Protein AF-A0A849DB66-F1 (afdb_monomer)

Solvent-accessible surface area (backbone atoms only — not comparable to full-atom values): 8081 Å² total; per-residue (Å²): 139,88,74,60,67,67,62,51,48,52,46,26,75,76,70,72,46,62,72,85,80,59,73,54,84,57,55,50,78,51,72,49,77,59,93,58,31,38,39,34,35,42,37,38,19,42,100,82,34,36,45,35,36,39,71,27,38,36,31,66,80,81,39,31,34,37,27,37,38,43,38,30,48,94,93,44,52,46,37,34,39,38,35,48,30,70,92,59,64,47,73,52,67,43,57,69,50,42,50,56,49,55,53,34,57,52,42,36,74,75,70,34,76,69,58,42,61,62,55,74,72,52,74,64,82,63,46,57,65,52,35,69,62,52,68,48,47,53,51,51,68,74,77,109

pLDDT: mean 71.66, std 18.53, range [34.09, 95.31]

Sequence (144 aa):
KVVHKDLVNVIREKTGVFLQEETFDNSTLDTSYHNGILVGDLKLANDSSHLFLTNAKIDTDENTINAYFDFKMQEQEFSGEIYGSIDDTDVNLDIQKLIKYQMGKQLDSMMGKGATKTMRSMPMEGAAEDMATGAAATFIKAFF

Mean predicted aligned error: 13.1 Å

Foldseek 3Di:
DDDPVVVQVVCCVPPVDRPVVDDQPPWDDDWDDDDQWIFAKTWGHDPFWIWIWGRWIQRRVVQKIWTWIWTDDPLDTWTFIWIDGVVDIDTDTPVVSVVLSVVQVVCCVVPNNPVSVVVVPDDCPVVVVVCVVPPVVVVVVVPD

Nearest PDB structures (foldseek):
  8j1g-assembly2_C  TM=4.487E-01  e=1.516E+00  Pseudomonas veronii
  8j1c-assembly1_A  TM=4.512E-01  e=1.693E+00  Pseudomonas veronii
  3jv1-assembly1_A  TM=3.041E-01  e=7.818E-01  Trypanosoma brucei
  8chw-assembly1_A  TM=2.817E-01  e=2.782E+00  Homo sapiens
  2nyk-assembly1_A  TM=2.851E-01  e=8.389E+00  Murid betaherpesvirus 1

Radius of gyration: 18.15 Å; Cα contacts (8 Å, |Δi|>4): 214; chains: 1; bounding box: 31×45×52 Å

Structure (mmCIF, N/CA/C/O backbone):
data_AF-A0A849DB66-F1
#
_entry.id   AF-A0A849DB66-F1
#
loop_
_atom_site.group_PDB
_atom_site.id
_atom_site.type_symbol
_atom_site.label_atom_id
_atom_site.label_alt_id
_atom_site.label_comp_id
_atom_site.label_asym_id
_atom_site.label_entity_id
_atom_site.label_seq_id
_atom_site.pdbx_PDB_ins_code
_atom_site.Cartn_x
_atom_site.Cartn_y
_atom_site.Cartn_z
_atom_site.occupancy
_atom_site.B_iso_or_equiv
_atom_site.auth_seq_id
_atom_site.auth_comp_id
_atom_site.auth_asym_id
_atom_site.auth_atom_id
_atom_site.pdbx_PDB_model_num
ATOM 1 N N . LYS A 1 1 ? -2.121 -17.677 -0.570 1.00 44.88 1 LYS A N 1
ATOM 2 C CA . LYS A 1 1 ? -1.642 -16.351 -0.106 1.00 44.88 1 LYS A CA 1
ATOM 3 C C . LYS A 1 1 ? -0.153 -16.266 -0.415 1.00 44.88 1 LYS A C 1
ATOM 5 O O . LYS A 1 1 ? 0.594 -17.019 0.193 1.00 44.88 1 LYS A O 1
ATOM 10 N N . VAL A 1 2 ? 0.273 -15.435 -1.366 1.00 42.44 2 VAL A N 1
ATOM 11 C CA . VAL A 1 2 ? 1.704 -15.177 -1.594 1.00 42.44 2 VAL A CA 1
ATOM 12 C C . VAL A 1 2 ? 1.924 -13.682 -1.426 1.00 42.44 2 VAL A C 1
ATOM 14 O O . VAL A 1 2 ? 1.748 -12.910 -2.356 1.00 42.44 2 VAL A O 1
ATOM 17 N N . VAL A 1 3 ? 2.244 -13.289 -0.198 1.00 54.88 3 VAL A N 1
ATOM 18 C CA . VAL A 1 3 ? 2.939 -12.031 0.079 1.00 54.88 3 VAL A CA 1
ATOM 19 C C . VAL A 1 3 ? 4.367 -12.453 0.403 1.00 54.88 3 VAL A C 1
ATOM 21 O O . VAL A 1 3 ? 4.560 -13.378 1.198 1.00 54.88 3 VAL A O 1
ATOM 24 N N . HIS A 1 4 ? 5.354 -11.868 -0.275 1.00 65.75 4 HIS A N 1
ATOM 25 C CA . HIS A 1 4 ? 6.755 -12.267 -0.130 1.00 65.75 4 HIS A CA 1
ATOM 26 C C . HIS A 1 4 ? 7.204 -12.105 1.330 1.00 65.75 4 HIS A C 1
ATOM 28 O O . HIS A 1 4 ? 6.903 -11.090 1.958 1.00 65.75 4 HIS A O 1
ATOM 34 N N . LYS A 1 5 ? 7.907 -13.101 1.888 1.00 65.62 5 LYS A N 1
ATOM 35 C CA . LYS A 1 5 ? 8.297 -13.105 3.314 1.00 65.62 5 LYS A CA 1
ATOM 36 C C . LYS A 1 5 ? 9.108 -11.871 3.701 1.00 65.62 5 LYS A C 1
ATOM 38 O O . LYS A 1 5 ? 8.903 -11.341 4.786 1.00 65.62 5 LYS A O 1
ATOM 43 N N . ASP A 1 6 ? 9.961 -11.397 2.803 1.00 58.31 6 ASP A N 1
ATOM 44 C CA . ASP A 1 6 ? 10.816 -10.238 3.065 1.00 58.31 6 ASP A CA 1
ATOM 45 C C . ASP A 1 6 ? 9.998 -8.953 3.207 1.00 58.31 6 ASP A C 1
ATOM 47 O O . ASP A 1 6 ? 10.209 -8.198 4.150 1.00 58.31 6 ASP A O 1
ATOM 51 N N . LEU A 1 7 ? 8.977 -8.763 2.365 1.00 58.75 7 LEU A N 1
ATOM 52 C CA . LEU A 1 7 ? 8.046 -7.639 2.488 1.00 58.75 7 LEU A CA 1
ATOM 53 C C . LEU A 1 7 ? 7.278 -7.695 3.817 1.00 58.75 7 LEU A C 1
ATOM 55 O O . LEU A 1 7 ? 7.140 -6.685 4.503 1.00 58.75 7 LEU A O 1
ATOM 59 N N . VAL A 1 8 ? 6.819 -8.888 4.214 1.00 64.06 8 VAL A N 1
ATOM 60 C CA . VAL A 1 8 ? 6.143 -9.090 5.506 1.00 64.06 8 VAL A CA 1
ATOM 61 C C . VAL A 1 8 ? 7.069 -8.752 6.678 1.00 64.06 8 VAL A C 1
ATOM 63 O O . VAL A 1 8 ? 6.631 -8.111 7.632 1.00 64.06 8 VAL A O 1
ATOM 66 N N . ASN A 1 9 ? 8.336 -9.160 6.611 1.00 62.50 9 ASN A N 1
ATOM 67 C CA . ASN A 1 9 ? 9.318 -8.895 7.659 1.00 62.50 9 ASN A CA 1
ATOM 68 C C . ASN A 1 9 ? 9.654 -7.406 7.756 1.00 62.50 9 ASN A C 1
ATOM 70 O O . ASN A 1 9 ? 9.619 -6.861 8.854 1.00 62.50 9 ASN A O 1
ATOM 74 N N . VAL A 1 10 ? 9.893 -6.733 6.628 1.00 62.47 10 VAL A N 1
ATOM 75 C CA . VAL A 1 10 ? 10.186 -5.292 6.601 1.00 62.47 10 VAL A CA 1
ATOM 76 C C . VAL A 1 10 ? 9.021 -4.487 7.173 1.00 62.47 10 VAL A C 1
ATOM 78 O O . VAL A 1 10 ? 9.230 -3.637 8.038 1.00 62.47 10 VAL A O 1
ATOM 81 N N . ILE A 1 11 ? 7.784 -4.783 6.757 1.00 62.84 11 ILE A N 1
ATOM 82 C CA . ILE A 1 11 ? 6.595 -4.099 7.284 1.00 62.84 11 ILE A CA 1
ATOM 83 C C . ILE A 1 11 ? 6.484 -4.331 8.790 1.00 62.84 11 ILE A C 1
ATOM 85 O O . ILE A 1 11 ? 6.312 -3.372 9.543 1.00 62.84 11 ILE A O 1
ATOM 89 N N . ARG A 1 12 ? 6.666 -5.570 9.255 1.00 66.50 12 ARG A N 1
ATOM 90 C CA . ARG A 1 12 ? 6.640 -5.892 10.684 1.00 66.50 12 ARG A CA 1
ATOM 91 C C . ARG A 1 12 ? 7.717 -5.146 11.473 1.00 66.50 12 ARG A C 1
ATOM 93 O O . ARG A 1 12 ? 7.407 -4.582 12.515 1.00 66.50 12 ARG A O 1
ATOM 100 N N . GLU A 1 13 ? 8.961 -5.135 11.005 1.00 63.56 13 GLU A N 1
ATOM 101 C CA . GLU A 1 13 ? 10.084 -4.496 11.703 1.00 63.56 13 GLU A CA 1
ATOM 102 C C . GLU A 1 13 ? 9.944 -2.975 11.767 1.00 63.56 13 GLU A C 1
ATOM 104 O O . GLU A 1 13 ? 10.266 -2.368 12.787 1.00 63.56 13 GLU A O 1
ATOM 109 N N . LYS A 1 14 ? 9.449 -2.352 10.693 1.00 59.72 14 LYS A N 1
ATOM 110 C CA . LYS A 1 14 ? 9.346 -0.890 10.596 1.00 59.72 14 LYS A CA 1
ATOM 111 C C . LYS A 1 14 ? 8.076 -0.326 11.226 1.00 59.72 14 LYS A C 1
ATOM 113 O O . LYS A 1 14 ? 8.110 0.787 11.738 1.00 59.72 14 LYS A O 1
ATOM 118 N N . THR A 1 15 ? 6.970 -1.067 11.186 1.00 61.88 15 THR A N 1
ATOM 119 C CA . THR A 1 15 ? 5.643 -0.557 11.591 1.00 61.88 15 THR A CA 1
ATOM 120 C C . THR A 1 15 ? 5.041 -1.297 12.786 1.00 61.88 15 THR A C 1
ATOM 122 O O . THR A 1 15 ? 4.061 -0.843 13.373 1.00 61.88 15 THR A O 1
ATOM 125 N N . GLY A 1 16 ? 5.590 -2.455 13.164 1.00 67.25 16 GLY A N 1
ATOM 126 C CA . GLY A 1 16 ? 5.001 -3.326 14.182 1.00 67.25 16 GLY A CA 1
ATOM 127 C C . GLY A 1 16 ? 3.725 -4.043 13.730 1.00 67.25 16 GLY A C 1
ATOM 128 O O . GLY A 1 16 ? 3.072 -4.663 14.562 1.00 67.25 16 GLY A O 1
ATOM 129 N N . VAL A 1 17 ? 3.358 -3.965 12.445 1.00 73.06 17 VAL A N 1
ATOM 130 C CA . VAL A 1 17 ? 2.141 -4.585 11.908 1.00 73.06 17 VAL A CA 1
ATOM 131 C C . VAL A 1 17 ? 2.377 -6.012 11.440 1.00 73.06 17 VAL A C 1
ATOM 133 O O . VAL A 1 17 ? 3.319 -6.314 10.706 1.00 73.06 17 VAL A O 1
ATOM 136 N N . PHE A 1 18 ? 1.450 -6.891 11.812 1.00 76.50 18 PHE A N 1
ATOM 137 C CA . PHE A 1 18 ? 1.495 -8.309 11.487 1.00 76.50 18 PHE A CA 1
ATOM 138 C C . PHE A 1 18 ? 0.534 -8.646 10.342 1.00 76.50 18 PHE A C 1
ATOM 140 O O . PHE A 1 18 ? -0.559 -9.156 10.562 1.00 76.50 18 PHE A O 1
ATOM 147 N N . LEU A 1 19 ? 0.971 -8.445 9.093 1.00 72.25 19 LEU A N 1
ATOM 148 C CA . LEU A 1 19 ? 0.172 -8.768 7.894 1.00 72.25 19 LEU A CA 1
ATOM 149 C C . LEU A 1 19 ? -0.339 -10.220 7.838 1.00 72.25 19 LEU A C 1
ATOM 151 O O . LEU A 1 19 ? -1.310 -10.510 7.145 1.00 72.25 19 LEU A O 1
ATOM 155 N N . GLN A 1 20 ? 0.323 -11.148 8.534 1.00 76.25 20 GLN A N 1
ATOM 156 C CA . GLN A 1 20 ? -0.082 -12.557 8.591 1.00 76.25 20 GLN A CA 1
ATOM 157 C C . GLN A 1 20 ? -1.332 -12.795 9.449 1.00 76.25 20 GLN A C 1
ATOM 159 O O . GLN A 1 20 ? -1.986 -13.821 9.271 1.00 76.25 20 GLN A O 1
ATOM 164 N N . GLU A 1 21 ? -1.665 -11.866 10.348 1.00 79.19 21 GLU A N 1
ATOM 165 C CA . GLU A 1 21 ? -2.859 -11.939 11.197 1.00 79.19 21 GLU A CA 1
ATOM 166 C C . GLU A 1 21 ? -4.120 -11.455 10.468 1.00 79.19 21 GLU A C 1
ATOM 168 O O . GLU A 1 21 ? -5.234 -11.759 10.888 1.00 79.19 21 GLU A O 1
ATOM 173 N N . GLU A 1 22 ? -3.963 -10.776 9.328 1.00 77.44 22 GLU A N 1
ATOM 174 C CA . GLU A 1 22 ? -5.074 -10.277 8.525 1.00 77.44 22 GLU A CA 1
ATOM 175 C C . GLU A 1 22 ? -5.490 -11.281 7.433 1.00 77.44 22 GLU A C 1
ATOM 177 O O . GLU A 1 22 ? -4.684 -11.948 6.763 1.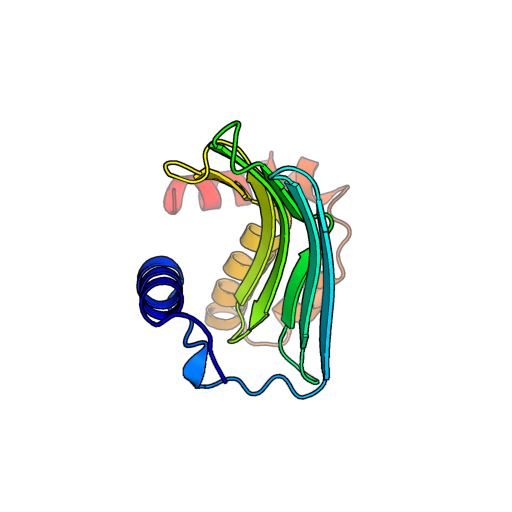00 77.44 22 GLU A O 1
ATOM 182 N N . THR A 1 23 ? -6.799 -11.368 7.202 1.00 85.19 23 THR A N 1
ATOM 183 C CA . THR A 1 23 ? -7.370 -12.001 6.010 1.00 85.19 23 THR A CA 1
ATOM 184 C C . THR A 1 23 ? -8.179 -10.962 5.259 1.00 85.19 23 THR A C 1
ATOM 186 O O . THR A 1 23 ? -9.103 -10.388 5.817 1.00 85.19 23 THR A O 1
ATOM 18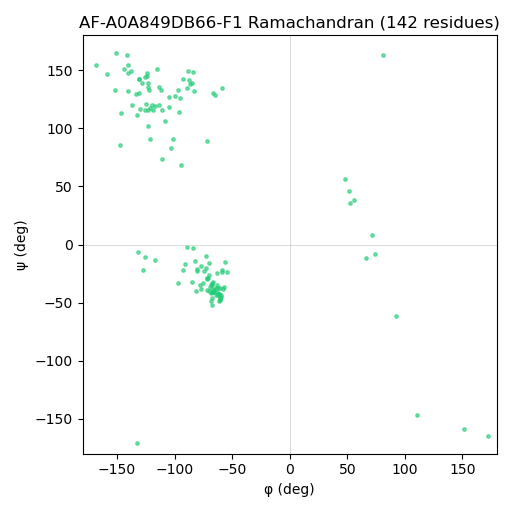9 N N . PHE A 1 24 ? -7.782 -10.709 4.012 1.00 86.56 24 PHE A N 1
ATOM 190 C CA . PHE A 1 24 ? -8.396 -9.732 3.121 1.00 86.56 24 PHE A CA 1
ATOM 191 C C . PHE A 1 24 ? -9.305 -10.465 2.132 1.00 86.56 24 PHE A C 1
ATOM 193 O O . PHE A 1 24 ? -8.850 -10.954 1.096 1.00 86.56 24 PHE A O 1
ATOM 200 N N . ASP A 1 25 ? -10.569 -10.623 2.501 1.00 89.25 25 ASP A N 1
ATOM 201 C CA . ASP A 1 25 ? -11.597 -11.311 1.718 1.00 89.25 25 ASP A CA 1
ATOM 202 C C . ASP A 1 25 ? -12.142 -10.463 0.559 1.00 89.25 25 ASP A C 1
ATOM 204 O O . ASP A 1 25 ? -12.649 -11.018 -0.415 1.00 89.25 25 ASP A O 1
ATOM 208 N N . ASN A 1 26 ? -11.945 -9.145 0.605 1.00 90.44 26 ASN A N 1
ATOM 209 C CA . ASN A 1 26 ? -12.274 -8.211 -0.464 1.00 90.44 26 ASN A CA 1
ATOM 210 C C . ASN A 1 26 ? -10.995 -7.639 -1.094 1.00 90.44 26 ASN A C 1
ATOM 212 O O . ASN A 1 26 ? -10.601 -6.499 -0.841 1.00 90.44 26 ASN A O 1
ATOM 216 N N . SER A 1 27 ? -10.308 -8.467 -1.883 1.00 90.44 27 SER A N 1
ATOM 217 C CA . SER A 1 27 ? -9.050 -8.087 -2.532 1.00 90.44 27 SER A CA 1
ATOM 218 C C . SER A 1 27 ? -9.187 -8.009 -4.051 1.00 90.44 27 SER A C 1
ATOM 220 O O . SER A 1 27 ? -9.718 -8.925 -4.676 1.00 90.44 27 SER A O 1
ATOM 222 N N . THR A 1 28 ? -8.638 -6.956 -4.655 1.00 92.75 28 THR A N 1
ATOM 223 C CA . THR A 1 28 ? -8.571 -6.775 -6.109 1.00 92.75 28 THR A CA 1
ATOM 224 C C . THR A 1 28 ? -7.149 -6.460 -6.548 1.00 92.75 28 THR A C 1
ATOM 226 O O . THR A 1 28 ? -6.459 -5.660 -5.917 1.00 92.75 28 THR A O 1
ATOM 229 N N . LEU A 1 29 ? -6.737 -7.050 -7.664 1.00 92.81 29 LEU A N 1
ATOM 230 C CA . LEU A 1 29 ? -5.527 -6.686 -8.387 1.00 92.81 29 LEU A CA 1
ATOM 231 C C . LEU A 1 29 ? -5.950 -6.337 -9.811 1.00 92.81 29 LEU A C 1
ATOM 233 O O . LEU A 1 29 ? -6.463 -7.204 -10.517 1.00 92.81 29 LEU A O 1
ATOM 237 N N . ASP A 1 30 ? -5.757 -5.084 -10.198 1.00 94.62 30 ASP A N 1
ATOM 238 C CA . ASP A 1 30 ? -6.003 -4.606 -11.555 1.00 94.62 30 ASP A CA 1
ATOM 239 C C . ASP A 1 30 ? -4.705 -4.006 -12.074 1.00 94.62 30 ASP A C 1
ATOM 241 O O . ASP A 1 30 ? -4.309 -2.923 -11.652 1.00 94.62 30 ASP A O 1
ATOM 245 N N . THR A 1 31 ? -3.991 -4.754 -12.912 1.00 92.56 31 THR A N 1
ATOM 246 C CA . THR A 1 31 ? -2.687 -4.338 -13.421 1.00 92.56 31 THR A CA 1
ATOM 247 C C . THR A 1 31 ? -2.534 -4.642 -14.897 1.00 92.56 31 THR A C 1
ATOM 249 O O . THR A 1 31 ? -3.067 -5.612 -15.436 1.00 92.56 31 THR A O 1
ATOM 252 N N . SER A 1 32 ? -1.753 -3.798 -15.558 1.00 93.81 32 SER A N 1
ATOM 253 C CA . SER A 1 32 ? -1.292 -3.986 -16.925 1.00 93.81 32 SER A CA 1
ATOM 254 C C . SER A 1 32 ? 0.228 -3.948 -16.946 1.00 93.81 32 SER A C 1
ATOM 256 O O . SER A 1 32 ? 0.840 -3.121 -16.274 1.00 93.81 32 SER A O 1
ATOM 258 N N . TYR A 1 33 ? 0.833 -4.840 -17.726 1.00 93.00 33 TYR A N 1
ATOM 259 C CA . TYR A 1 33 ? 2.278 -4.890 -17.915 1.00 93.00 33 TYR A CA 1
ATOM 260 C C . TYR A 1 33 ? 2.614 -4.819 -19.400 1.00 93.00 33 TYR A C 1
ATOM 262 O O . TYR A 1 33 ? 2.171 -5.663 -20.185 1.00 93.00 33 TYR A O 1
ATOM 270 N N . HIS A 1 34 ? 3.389 -3.812 -19.789 1.00 93.38 34 HIS A N 1
ATOM 271 C CA . HIS A 1 34 ? 3.848 -3.642 -21.161 1.00 93.38 34 HIS A CA 1
ATOM 272 C C . HIS A 1 34 ? 5.183 -2.897 -21.188 1.00 93.38 34 HIS A C 1
ATOM 274 O O . HIS A 1 34 ? 5.316 -1.865 -20.540 1.00 93.38 34 HIS A O 1
ATOM 280 N N . ASN A 1 35 ? 6.146 -3.406 -21.966 1.00 93.38 35 ASN A N 1
ATOM 281 C CA . ASN A 1 35 ? 7.472 -2.804 -22.174 1.00 93.38 35 ASN A CA 1
ATOM 282 C C . ASN A 1 35 ? 8.164 -2.379 -20.868 1.00 93.38 35 ASN A C 1
ATOM 284 O O . ASN A 1 35 ? 8.439 -1.201 -20.688 1.00 93.38 35 ASN A O 1
ATOM 288 N N . GLY A 1 36 ? 8.354 -3.308 -19.927 1.00 89.69 36 GLY A N 1
ATOM 289 C CA . GLY A 1 36 ? 9.040 -3.000 -18.664 1.00 89.69 36 GLY A CA 1
ATOM 290 C C . GLY A 1 36 ? 8.213 -2.183 -17.664 1.00 89.69 36 GLY A C 1
ATOM 291 O O . GLY A 1 36 ? 8.596 -2.066 -16.505 1.00 89.69 36 GLY A O 1
ATOM 292 N N . ILE A 1 37 ? 7.040 -1.682 -18.059 1.00 94.38 37 ILE A N 1
ATOM 293 C CA . ILE A 1 37 ? 6.203 -0.830 -17.218 1.00 94.38 37 ILE A CA 1
ATOM 294 C C . ILE A 1 37 ? 5.004 -1.626 -16.703 1.00 94.38 37 ILE A C 1
ATOM 296 O O . ILE A 1 37 ? 4.152 -2.080 -17.473 1.00 94.38 37 ILE A O 1
ATOM 300 N N . LEU A 1 38 ? 4.919 -1.763 -15.381 1.00 93.56 38 LEU A N 1
ATOM 301 C CA . LEU A 1 38 ? 3.735 -2.225 -14.667 1.00 93.56 38 LEU A CA 1
ATOM 302 C C . LEU A 1 38 ? 2.941 -1.013 -14.189 1.00 93.56 38 LEU A C 1
ATOM 304 O O . LEU A 1 38 ? 3.480 -0.165 -13.482 1.00 93.56 38 LEU A O 1
ATOM 308 N N . VAL A 1 39 ? 1.658 -0.951 -14.536 1.00 95.31 39 VAL A N 1
ATOM 309 C CA . VAL A 1 39 ? 0.724 0.050 -14.007 1.00 95.31 39 VAL A CA 1
ATOM 310 C C . VAL A 1 39 ? -0.502 -0.604 -13.401 1.00 95.31 39 VAL A C 1
ATOM 312 O O . VAL A 1 39 ? -0.987 -1.601 -13.937 1.00 95.31 39 VAL A O 1
ATOM 315 N N . GLY A 1 40 ? -1.029 -0.036 -12.320 1.00 94.00 40 GLY A N 1
ATOM 316 C CA . GLY A 1 40 ? -2.337 -0.423 -11.808 1.00 94.00 40 GLY A CA 1
ATOM 317 C C . GLY A 1 40 ? -2.525 -0.256 -10.308 1.00 94.00 40 GLY A C 1
ATOM 318 O O . GLY A 1 40 ? -1.810 0.492 -9.644 1.00 94.00 40 GLY A O 1
ATOM 319 N N . ASP A 1 41 ? -3.502 -0.994 -9.795 1.00 94.38 41 ASP A N 1
ATOM 320 C CA . ASP A 1 41 ? -3.966 -0.940 -8.420 1.00 94.38 41 ASP A CA 1
ATOM 321 C C . ASP A 1 41 ? -3.868 -2.322 -7.757 1.00 94.38 41 ASP A C 1
ATOM 323 O O . ASP A 1 41 ? -4.320 -3.339 -8.293 1.00 94.38 41 ASP A O 1
ATOM 327 N N . LEU A 1 42 ? -3.366 -2.344 -6.524 1.00 92.56 42 LEU A N 1
ATOM 328 C CA . LEU A 1 42 ? -3.524 -3.454 -5.590 1.00 92.56 42 LEU A CA 1
ATOM 329 C C . LEU A 1 42 ? -4.375 -2.978 -4.417 1.00 92.56 42 LEU A C 1
ATOM 331 O O . LEU A 1 42 ? -3.984 -2.075 -3.683 1.00 92.56 42 LEU A O 1
ATOM 335 N N . LYS A 1 43 ? -5.521 -3.619 -4.197 1.00 94.06 43 LYS A N 1
ATOM 336 C CA . LYS A 1 43 ? -6.378 -3.348 -3.042 1.00 94.06 43 LYS A CA 1
ATOM 337 C C . LYS A 1 43 ? -6.551 -4.621 -2.242 1.00 94.06 43 LYS A C 1
ATOM 339 O O . LYS A 1 43 ? -7.095 -5.596 -2.745 1.00 94.06 43 LYS A O 1
ATOM 344 N N . LEU A 1 44 ? -6.082 -4.615 -1.003 1.00 90.69 44 LEU A N 1
ATOM 345 C CA . LEU A 1 44 ? -6.316 -5.669 -0.027 1.00 90.69 44 LEU A CA 1
ATOM 346 C C . LEU A 1 44 ? -7.235 -5.094 1.047 1.00 90.69 44 LEU A C 1
ATOM 348 O O . LEU A 1 44 ? -6.837 -4.151 1.724 1.00 90.69 44 LEU A O 1
ATOM 352 N N . ALA A 1 45 ? -8.450 -5.617 1.202 1.00 92.81 45 ALA A N 1
ATOM 353 C CA . ALA A 1 45 ? -9.377 -5.157 2.234 1.00 92.81 45 ALA A CA 1
ATOM 354 C C . ALA A 1 45 ? -10.156 -6.297 2.895 1.00 92.81 45 ALA A C 1
ATOM 356 O O . ALA A 1 45 ? -10.372 -7.359 2.312 1.00 92.81 45 ALA A O 1
ATOM 357 N N . ASN A 1 46 ? -10.574 -6.030 4.128 1.00 89.94 46 ASN A N 1
ATOM 358 C CA . ASN A 1 46 ? -11.681 -6.674 4.825 1.00 89.94 46 ASN A CA 1
ATOM 359 C C . ASN A 1 46 ? -12.567 -5.584 5.459 1.00 89.94 46 ASN A C 1
ATOM 361 O O . ASN A 1 46 ? -12.362 -4.394 5.212 1.00 89.94 46 ASN A O 1
ATOM 365 N N . ASP A 1 47 ? -13.534 -5.964 6.294 1.00 88.75 47 ASP A N 1
ATOM 366 C CA . ASP A 1 47 ? -14.468 -5.025 6.938 1.00 88.75 47 ASP A CA 1
ATOM 367 C C . ASP A 1 47 ? -13.804 -3.947 7.821 1.00 88.75 47 ASP A C 1
ATOM 369 O O . ASP A 1 47 ? -14.408 -2.911 8.108 1.00 88.75 47 ASP A O 1
ATOM 373 N N . SER A 1 48 ? -12.576 -4.180 8.294 1.00 86.94 48 SER A N 1
ATOM 374 C CA . SER A 1 48 ? -11.913 -3.344 9.309 1.00 86.94 48 SER A CA 1
ATOM 375 C C . SER A 1 48 ? -10.519 -2.837 8.933 1.00 86.94 48 SER A C 1
ATOM 377 O O . SER A 1 48 ? -10.086 -1.812 9.472 1.00 86.94 48 SER A O 1
ATOM 379 N N . SER A 1 49 ? -9.854 -3.518 8.002 1.00 89.94 49 SER A N 1
ATOM 380 C CA . SER A 1 49 ? -8.457 -3.323 7.631 1.00 89.94 49 SER A CA 1
ATOM 381 C C . SER A 1 49 ? -8.306 -3.208 6.118 1.00 89.94 49 SER A C 1
ATOM 383 O O . SER A 1 49 ? -8.943 -3.946 5.362 1.00 89.94 49 SER A O 1
ATOM 385 N N . HIS A 1 50 ? -7.400 -2.340 5.672 1.00 90.94 50 HIS A N 1
ATOM 386 C CA . HIS A 1 50 ? -7.017 -2.233 4.273 1.00 90.94 50 HIS A CA 1
ATOM 387 C C . HIS A 1 50 ? -5.535 -1.908 4.066 1.00 90.94 50 HIS A C 1
ATOM 389 O O . HIS A 1 50 ? -4.894 -1.234 4.871 1.00 90.94 50 HIS A O 1
ATOM 395 N N . LEU A 1 51 ? -5.009 -2.377 2.939 1.00 88.38 51 LEU A N 1
ATOM 396 C CA . LEU A 1 51 ? -3.773 -1.920 2.317 1.00 88.38 51 LEU A CA 1
ATOM 397 C C . LEU A 1 51 ? -4.061 -1.695 0.836 1.00 88.38 51 LEU A C 1
ATOM 399 O O . LEU A 1 51 ? -4.303 -2.643 0.086 1.00 88.38 51 LEU A O 1
ATOM 403 N N . PHE A 1 52 ? -4.033 -0.436 0.429 1.00 92.12 52 PHE A N 1
ATOM 404 C CA . PHE A 1 52 ? -4.225 -0.012 -0.945 1.00 92.12 52 PHE A CA 1
ATOM 405 C C . PHE A 1 52 ? -2.917 0.544 -1.485 1.00 92.12 52 PHE A C 1
ATOM 407 O O . PHE A 1 52 ? -2.270 1.353 -0.829 1.00 92.12 52 PHE A O 1
ATOM 414 N N . LEU A 1 53 ? -2.560 0.111 -2.687 1.00 90.19 53 LEU A N 1
ATOM 415 C CA . LEU A 1 53 ? -1.584 0.731 -3.566 1.00 90.19 53 LEU A CA 1
ATOM 416 C C . LEU A 1 53 ? -2.346 1.122 -4.826 1.00 90.19 53 LEU A C 1
ATOM 418 O O . LEU A 1 53 ? -2.887 0.253 -5.508 1.00 90.19 53 LEU A O 1
ATOM 422 N N . THR A 1 54 ? -2.443 2.415 -5.101 1.00 93.88 54 THR A N 1
ATOM 423 C CA . THR A 1 54 ? -3.222 2.944 -6.226 1.00 93.88 54 THR A CA 1
ATOM 424 C C . THR A 1 54 ? -2.362 3.801 -7.125 1.00 93.88 54 THR A C 1
ATOM 426 O O . THR A 1 54 ? -1.462 4.490 -6.638 1.00 93.88 54 THR A O 1
ATOM 429 N N . ASN A 1 55 ? -2.670 3.788 -8.421 1.00 94.06 55 ASN A N 1
ATOM 430 C CA . ASN A 1 55 ? -1.858 4.430 -9.453 1.00 94.06 55 ASN A CA 1
ATOM 431 C C . ASN A 1 55 ? -0.387 3.995 -9.371 1.00 94.06 55 ASN A C 1
ATOM 433 O O . ASN A 1 55 ? 0.513 4.802 -9.598 1.00 94.06 55 ASN A O 1
ATOM 437 N N . ALA A 1 56 ? -0.137 2.733 -9.010 1.00 93.44 56 ALA A N 1
ATOM 438 C CA . ALA A 1 56 ? 1.215 2.214 -8.978 1.00 93.44 56 ALA A CA 1
ATOM 439 C C . ALA A 1 56 ? 1.757 2.199 -10.405 1.00 93.44 56 ALA A C 1
ATOM 441 O O . ALA A 1 56 ? 1.114 1.664 -11.304 1.00 93.44 56 ALA A O 1
ATOM 442 N N . LYS A 1 57 ? 2.933 2.782 -10.603 1.00 94.94 57 LYS A N 1
ATOM 443 C CA . LYS A 1 57 ? 3.732 2.717 -11.816 1.00 94.94 57 LYS A CA 1
ATOM 444 C C . LYS A 1 57 ? 5.119 2.236 -11.422 1.00 94.94 57 LYS A C 1
ATOM 446 O O . LYS A 1 57 ? 5.823 2.924 -10.691 1.00 94.94 57 LYS A O 1
ATOM 451 N N . ILE A 1 58 ? 5.496 1.065 -11.910 1.00 92.81 58 ILE A N 1
ATOM 452 C CA . ILE A 1 58 ? 6.826 0.489 -11.728 1.00 92.81 58 ILE A CA 1
ATOM 453 C C . ILE A 1 58 ? 7.439 0.361 -13.112 1.00 92.81 58 ILE A C 1
ATOM 455 O O . ILE A 1 58 ? 6.880 -0.321 -13.967 1.00 92.81 58 ILE A O 1
ATOM 459 N N . ASP A 1 59 ? 8.559 1.030 -13.329 1.00 93.50 59 ASP A N 1
ATOM 460 C CA . ASP A 1 59 ? 9.336 0.955 -14.557 1.00 93.50 59 ASP A CA 1
ATOM 461 C C . ASP A 1 59 ? 10.615 0.174 -14.264 1.00 93.50 59 ASP A C 1
ATOM 463 O O . ASP A 1 59 ? 11.506 0.662 -13.565 1.00 93.50 59 ASP A O 1
ATOM 467 N N . THR A 1 60 ? 10.680 -1.070 -14.737 1.00 89.94 60 THR A N 1
ATOM 468 C CA . THR A 1 60 ? 11.833 -1.941 -14.485 1.00 89.94 60 THR A CA 1
ATOM 469 C C . THR A 1 60 ? 13.053 -1.552 -15.305 1.00 89.94 60 THR A C 1
ATOM 471 O O . THR A 1 60 ? 14.163 -1.902 -14.916 1.00 89.94 60 THR A O 1
ATOM 474 N N . ASP A 1 61 ? 12.854 -0.853 -16.423 1.00 92.19 61 ASP A N 1
ATOM 475 C CA . ASP A 1 61 ? 13.940 -0.459 -17.319 1.00 92.19 61 ASP A CA 1
ATOM 476 C C . ASP A 1 61 ? 14.630 0.800 -16.775 1.00 92.19 61 ASP A C 1
ATOM 478 O O . ASP A 1 61 ? 15.857 0.879 -16.748 1.00 92.19 61 ASP A O 1
ATOM 482 N N . GLU A 1 62 ? 13.842 1.740 -16.248 1.00 93.31 62 GLU A N 1
ATOM 483 C CA . GLU A 1 62 ? 14.329 2.969 -15.608 1.00 93.31 62 GLU A CA 1
ATOM 484 C C . GLU A 1 62 ? 14.599 2.808 -14.101 1.00 93.31 62 GLU A C 1
ATOM 486 O O . GLU A 1 62 ? 15.046 3.744 -13.439 1.00 93.31 62 GLU A O 1
ATOM 491 N N . ASN A 1 63 ? 14.331 1.626 -13.540 1.00 90.94 63 ASN A N 1
ATOM 492 C CA . ASN A 1 63 ? 14.449 1.326 -12.112 1.00 90.94 63 ASN A CA 1
ATOM 493 C C . ASN A 1 63 ? 13.634 2.276 -11.215 1.00 90.94 63 ASN A C 1
ATOM 495 O O . ASN A 1 63 ? 14.095 2.644 -10.137 1.00 90.94 63 ASN A O 1
ATOM 499 N N . THR A 1 64 ? 12.430 2.683 -11.633 1.00 91.50 64 THR A N 1
ATOM 500 C CA . THR A 1 64 ? 11.606 3.642 -10.875 1.00 91.50 64 THR A CA 1
ATOM 501 C C . THR A 1 64 ? 10.300 3.054 -10.367 1.00 91.50 64 THR A C 1
ATOM 503 O O . THR A 1 64 ? 9.704 2.161 -10.970 1.00 91.50 64 THR A O 1
ATOM 506 N N . ILE A 1 65 ? 9.825 3.602 -9.253 1.00 91.00 65 ILE A N 1
ATOM 507 C CA . ILE A 1 65 ? 8.500 3.346 -8.701 1.00 91.00 65 ILE A CA 1
ATOM 508 C C . ILE A 1 65 ? 7.821 4.675 -8.378 1.00 91.00 65 ILE A C 1
ATOM 510 O O . ILE A 1 65 ? 8.462 5.621 -7.928 1.00 91.00 65 ILE A O 1
ATOM 514 N N . ASN A 1 66 ? 6.516 4.749 -8.613 1.00 91.56 66 ASN A N 1
ATOM 515 C CA . ASN A 1 66 ? 5.629 5.761 -8.055 1.00 91.56 66 ASN A CA 1
ATOM 516 C C . ASN A 1 66 ? 4.304 5.087 -7.684 1.00 91.56 66 ASN A C 1
ATOM 518 O O . ASN A 1 66 ? 3.777 4.315 -8.480 1.00 91.56 66 ASN A O 1
ATOM 522 N N . ALA A 1 67 ? 3.780 5.319 -6.487 1.00 92.19 67 ALA A N 1
ATOM 523 C CA . ALA A 1 67 ? 2.480 4.801 -6.079 1.00 92.19 67 ALA A CA 1
ATOM 524 C C . ALA A 1 67 ? 1.913 5.617 -4.920 1.00 92.19 67 ALA A C 1
ATOM 526 O O . ALA A 1 67 ? 2.646 6.015 -4.018 1.00 92.19 67 ALA A O 1
ATOM 527 N N . TYR A 1 68 ? 0.593 5.761 -4.868 1.00 90.06 68 TYR A N 1
ATOM 528 C CA . TYR A 1 68 ? -0.071 6.180 -3.637 1.00 90.06 68 TYR A CA 1
ATOM 529 C C . TYR A 1 68 ? -0.375 4.961 -2.785 1.00 90.06 68 TYR A C 1
ATOM 531 O O . TYR A 1 68 ? -0.796 3.931 -3.315 1.00 90.06 68 TYR A O 1
ATOM 539 N N . PHE A 1 69 ? -0.220 5.087 -1.472 1.00 87.81 69 PHE A N 1
ATOM 540 C CA . PHE A 1 69 ? -0.653 4.059 -0.540 1.00 87.81 69 PHE A CA 1
ATOM 541 C C . PHE A 1 69 ? -1.622 4.604 0.504 1.00 87.81 69 PHE A C 1
ATOM 543 O O . PHE A 1 69 ? -1.494 5.734 0.978 1.00 87.81 69 PHE A O 1
ATOM 550 N N . ASP A 1 70 ? -2.580 3.765 0.886 1.00 89.38 70 ASP A N 1
ATOM 551 C CA . ASP A 1 70 ? -3.440 3.966 2.048 1.00 89.38 70 ASP A CA 1
ATOM 552 C C . ASP A 1 70 ? -3.448 2.673 2.860 1.00 89.38 70 ASP A C 1
ATOM 554 O O . ASP A 1 70 ? -3.613 1.572 2.331 1.00 89.38 70 ASP A O 1
ATOM 558 N N . PHE A 1 71 ? -3.220 2.808 4.152 1.00 85.12 71 PHE A N 1
ATOM 559 C CA . PHE A 1 71 ? -3.021 1.720 5.075 1.00 85.12 71 PHE A CA 1
ATOM 560 C C . PHE A 1 71 ? -3.856 1.960 6.319 1.00 85.12 71 PHE A C 1
ATOM 562 O O . PHE A 1 71 ? -3.762 3.008 6.958 1.00 85.12 71 PHE A O 1
ATOM 569 N N . LYS A 1 72 ? -4.614 0.941 6.708 1.00 87.12 72 LYS A N 1
ATOM 570 C CA . LYS A 1 72 ? -5.339 0.909 7.967 1.00 87.12 72 LYS A CA 1
ATOM 571 C C . LYS A 1 72 ? -5.389 -0.515 8.486 1.00 87.12 72 LYS A C 1
ATOM 573 O O . LYS A 1 72 ? -6.047 -1.353 7.888 1.00 87.12 72 LYS A O 1
ATOM 578 N N . MET A 1 73 ? -4.728 -0.801 9.596 1.00 85.19 73 MET A N 1
ATOM 579 C CA . MET A 1 73 ? -4.846 -2.090 10.288 1.00 85.19 73 MET A CA 1
ATOM 580 C C . MET A 1 73 ? -4.209 -2.002 11.666 1.00 85.19 73 MET A C 1
ATOM 582 O O . MET A 1 73 ? -3.314 -1.191 11.893 1.00 85.19 73 MET A O 1
ATOM 586 N N . GLN A 1 74 ? -4.663 -2.848 12.593 1.00 80.75 74 GLN A N 1
ATOM 587 C CA . GLN A 1 74 ? -4.082 -2.946 13.942 1.00 80.75 74 GLN A CA 1
ATOM 588 C C . GLN A 1 74 ? -3.980 -1.578 14.637 1.00 80.75 74 GLN A C 1
ATOM 590 O O . GLN A 1 74 ? -2.949 -1.195 15.189 1.00 80.75 74 GLN A O 1
ATOM 595 N N . GLU A 1 75 ? -5.080 -0.826 14.547 1.00 77.06 75 GLU A N 1
ATOM 596 C CA . GLU A 1 75 ? -5.246 0.554 15.017 1.00 77.06 75 GLU A CA 1
ATOM 597 C C . GLU A 1 75 ? -4.406 1.606 14.290 1.00 77.06 75 GLU A C 1
ATOM 599 O O . GLU A 1 75 ? -4.694 2.781 14.449 1.00 77.06 75 GLU A O 1
ATOM 604 N N . GLN A 1 76 ? -3.433 1.233 13.466 1.00 73.75 76 GLN A N 1
ATOM 605 C CA . GLN A 1 76 ? -2.577 2.162 12.738 1.00 73.75 76 GLN A CA 1
ATOM 606 C C . GLN A 1 76 ? -3.233 2.611 11.432 1.00 73.75 76 GLN A C 1
ATOM 608 O O . GLN A 1 76 ? -3.823 1.796 10.726 1.00 73.75 76 GLN A O 1
ATOM 613 N N . GLU A 1 77 ? -3.115 3.900 11.109 1.00 80.44 77 GLU A N 1
ATOM 614 C CA . GLU A 1 77 ? -3.631 4.481 9.868 1.00 80.44 77 GLU A CA 1
ATOM 615 C C . GLU A 1 77 ? -2.601 5.448 9.274 1.00 80.44 77 GLU A C 1
ATOM 617 O O . GLU A 1 77 ? -2.226 6.433 9.914 1.00 80.44 77 GLU A O 1
ATOM 622 N N . PHE A 1 78 ? -2.148 5.162 8.053 1.00 78.50 78 PHE A N 1
ATOM 623 C CA . PHE A 1 78 ? -1.163 5.959 7.326 1.00 78.50 78 PHE A CA 1
ATOM 624 C C . PHE A 1 78 ? -1.545 6.032 5.853 1.00 78.50 78 PHE A C 1
ATOM 626 O O . PHE A 1 78 ? -2.068 5.078 5.288 1.00 78.50 78 PHE A O 1
ATOM 633 N N . SER A 1 79 ? -1.236 7.143 5.208 1.00 82.56 79 SER A N 1
ATOM 634 C CA . SER A 1 79 ? -1.288 7.242 3.753 1.00 82.56 79 SER A CA 1
ATOM 635 C C . SER A 1 79 ? -0.128 8.082 3.263 1.00 82.56 79 SER A C 1
ATOM 637 O O . SER A 1 79 ? 0.487 8.806 4.049 1.00 82.56 79 SER A O 1
ATOM 639 N N . GLY A 1 80 ? 0.181 7.988 1.981 1.00 84.69 80 GLY A N 1
ATOM 640 C CA . GLY A 1 80 ? 1.278 8.743 1.409 1.00 84.69 80 GLY A CA 1
ATOM 641 C C . GLY A 1 80 ? 1.582 8.355 -0.023 1.00 84.69 80 GLY A C 1
ATOM 642 O O . GLY A 1 80 ? 0.794 7.686 -0.694 1.00 84.69 80 GLY A O 1
ATOM 643 N N . GLU A 1 81 ? 2.755 8.780 -0.464 1.00 85.62 81 GLU A N 1
ATOM 644 C CA . GLU A 1 81 ? 3.297 8.499 -1.784 1.00 85.62 81 GLU A CA 1
ATOM 645 C C . GLU A 1 81 ? 4.643 7.788 -1.639 1.00 85.62 81 GLU A C 1
ATOM 647 O O . GLU A 1 81 ? 5.496 8.190 -0.849 1.00 85.62 81 GLU A O 1
ATOM 652 N N . ILE A 1 82 ? 4.804 6.712 -2.396 1.00 83.81 82 ILE A N 1
ATOM 653 C CA . ILE A 1 82 ? 6.046 5.973 -2.592 1.00 83.81 82 ILE A CA 1
ATOM 654 C C . ILE A 1 82 ? 6.607 6.457 -3.923 1.00 83.81 82 ILE A C 1
ATOM 656 O O . ILE A 1 82 ? 5.882 6.432 -4.916 1.00 83.81 82 ILE A O 1
ATOM 660 N N . TYR A 1 83 ? 7.863 6.888 -3.970 1.00 86.25 83 TYR A N 1
ATOM 661 C CA . TYR A 1 83 ? 8.501 7.315 -5.214 1.00 86.25 83 TYR A CA 1
ATOM 662 C C . TYR A 1 83 ? 10.014 7.087 -5.188 1.00 86.25 83 TYR A C 1
ATOM 664 O O . TYR A 1 83 ? 10.599 6.879 -4.133 1.00 86.25 83 TYR A O 1
ATOM 672 N N . GLY A 1 84 ? 10.666 7.143 -6.347 1.00 85.19 84 GLY A N 1
ATOM 673 C CA . GLY A 1 84 ? 12.124 7.040 -6.449 1.00 85.19 84 GLY A CA 1
ATOM 674 C C . GLY A 1 84 ? 12.557 5.738 -7.103 1.00 85.19 84 GLY A C 1
ATOM 675 O O . GLY A 1 84 ? 11.875 5.251 -8.008 1.00 85.19 84 GLY A O 1
ATOM 676 N N . SER A 1 85 ? 13.701 5.201 -6.680 1.00 85.88 85 SER A N 1
ATOM 677 C CA . SER A 1 85 ? 14.257 3.991 -7.287 1.00 85.88 85 SER A CA 1
ATOM 678 C C . SER A 1 85 ? 13.627 2.738 -6.681 1.00 85.88 85 SER A C 1
ATOM 680 O O . SER A 1 85 ? 13.295 2.727 -5.496 1.00 85.88 85 SER A O 1
ATOM 682 N N . ILE A 1 86 ? 13.491 1.653 -7.449 1.00 78.94 86 ILE A N 1
ATOM 683 C CA . ILE A 1 86 ? 12.983 0.377 -6.904 1.00 78.94 86 ILE A CA 1
ATOM 684 C C . ILE A 1 86 ? 13.942 -0.164 -5.827 1.00 78.94 86 ILE A C 1
ATOM 686 O O . ILE A 1 86 ? 13.493 -0.717 -4.826 1.00 78.94 86 ILE A O 1
ATOM 690 N N . ASP A 1 87 ? 15.250 0.043 -6.006 1.00 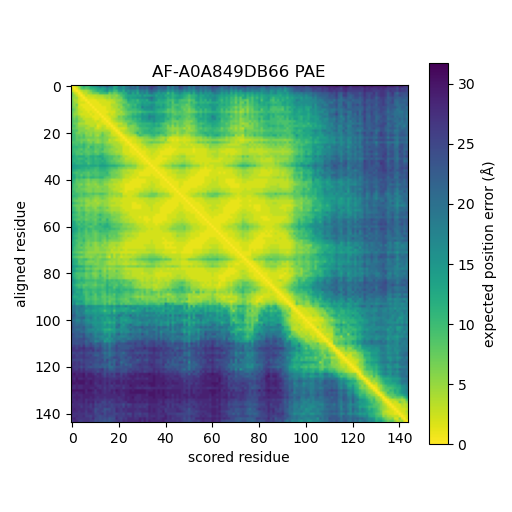77.06 87 ASP A N 1
ATOM 691 C CA . ASP A 1 87 ? 16.282 -0.396 -5.054 1.00 77.06 87 ASP A CA 1
ATOM 692 C C . ASP A 1 87 ? 16.456 0.536 -3.841 1.00 77.06 87 ASP A C 1
ATOM 694 O O . ASP A 1 87 ? 16.965 0.109 -2.805 1.00 77.06 87 ASP A O 1
ATOM 698 N N . ASP A 1 88 ? 16.059 1.805 -3.969 1.00 76.69 88 ASP A N 1
ATOM 699 C CA . ASP A 1 88 ? 16.194 2.836 -2.934 1.00 76.69 88 ASP A CA 1
ATOM 700 C C . ASP A 1 88 ? 15.014 3.807 -3.038 1.00 76.69 88 ASP A C 1
ATOM 702 O O . ASP A 1 88 ? 15.031 4.790 -3.788 1.00 76.69 88 ASP A O 1
ATOM 706 N N . THR A 1 89 ? 13.924 3.428 -2.377 1.00 74.50 89 THR A N 1
ATOM 707 C CA . THR A 1 89 ? 12.627 4.085 -2.514 1.00 74.50 89 THR A CA 1
ATOM 708 C C . THR A 1 89 ? 12.394 5.095 -1.397 1.00 74.50 89 THR A C 1
ATOM 710 O O . THR A 1 89 ? 12.519 4.769 -0.215 1.00 74.50 89 THR A O 1
ATOM 713 N N . ASP A 1 90 ? 11.953 6.292 -1.769 1.00 73.00 90 ASP A N 1
ATOM 714 C CA . ASP A 1 90 ? 11.507 7.331 -0.852 1.00 73.00 90 ASP A CA 1
ATOM 715 C C . ASP A 1 90 ? 10.014 7.189 -0.530 1.00 73.00 90 ASP A C 1
ATOM 717 O O . ASP A 1 90 ? 9.196 6.740 -1.340 1.00 73.00 90 ASP A O 1
ATOM 721 N N . VAL A 1 91 ? 9.642 7.611 0.679 1.00 76.44 91 VAL A N 1
ATOM 722 C CA . VAL A 1 91 ? 8.253 7.610 1.145 1.00 76.44 91 VAL A CA 1
ATOM 723 C C . VAL A 1 91 ? 7.912 8.979 1.713 1.00 76.44 91 VAL A C 1
ATOM 725 O O . VAL A 1 91 ? 8.463 9.392 2.733 1.00 76.44 91 VAL A O 1
ATOM 728 N N . ASN A 1 92 ? 6.956 9.662 1.089 1.00 75.06 92 ASN A N 1
ATOM 729 C CA . ASN A 1 92 ? 6.354 10.867 1.643 1.00 75.06 92 ASN A CA 1
ATOM 730 C C . ASN A 1 92 ? 5.061 10.500 2.373 1.00 75.06 92 ASN A C 1
ATOM 732 O O . ASN A 1 92 ? 4.088 10.053 1.764 1.00 75.06 92 ASN A O 1
ATOM 736 N N . LEU A 1 93 ? 5.062 10.678 3.691 1.00 74.44 93 LEU A N 1
ATOM 737 C CA . LEU A 1 93 ? 3.918 10.382 4.544 1.00 74.44 93 LEU A CA 1
ATOM 738 C C . LEU A 1 93 ? 2.968 11.575 4.608 1.00 74.44 93 LEU A C 1
ATOM 740 O O . LEU A 1 93 ? 3.385 12.710 4.831 1.00 74.44 93 LEU A O 1
ATOM 744 N N . ASP A 1 94 ? 1.668 11.302 4.550 1.00 72.25 94 ASP A N 1
ATOM 745 C CA . ASP A 1 94 ? 0.661 12.247 5.011 1.00 72.25 94 ASP A CA 1
ATOM 746 C C . ASP A 1 94 ? 0.701 12.310 6.546 1.00 72.25 94 ASP A C 1
ATOM 748 O O . ASP A 1 94 ? 0.025 11.573 7.278 1.00 72.25 94 ASP A O 1
ATOM 752 N N . ILE A 1 95 ? 1.547 13.215 7.036 1.00 64.12 95 ILE A N 1
ATOM 753 C CA . ILE A 1 95 ? 1.794 13.450 8.457 1.00 64.12 95 ILE A CA 1
ATOM 754 C C . ILE A 1 95 ? 0.497 13.848 9.189 1.00 64.12 95 ILE A C 1
ATOM 756 O O . ILE A 1 95 ? 0.383 13.604 10.391 1.00 64.12 95 ILE A O 1
ATOM 760 N N . GLN A 1 96 ? -0.525 14.389 8.507 1.00 62.88 96 GLN A N 1
ATOM 761 C CA . GLN A 1 96 ? -1.766 14.803 9.171 1.00 62.88 96 GLN A CA 1
ATOM 762 C C . GLN A 1 96 ? -2.541 13.615 9.751 1.00 62.88 96 GLN A C 1
ATOM 764 O O . GLN A 1 96 ? -3.055 13.704 10.872 1.00 62.88 96 GLN A O 1
ATOM 769 N N . LYS A 1 97 ? -2.613 12.488 9.028 1.00 62.28 97 LYS A N 1
ATOM 770 C CA . LYS A 1 97 ? -3.236 11.258 9.548 1.00 62.28 97 LYS A CA 1
ATOM 771 C C . LYS A 1 97 ? -2.416 10.662 10.695 1.00 62.28 97 LYS A C 1
ATOM 773 O O . LYS A 1 97 ? -2.984 10.275 11.718 1.00 62.28 97 LYS A O 1
ATOM 778 N N . LEU A 1 98 ? -1.089 10.675 10.565 1.00 59.72 98 LEU A N 1
ATOM 779 C CA . LEU A 1 98 ? -0.169 10.142 11.571 1.00 59.72 98 LEU A CA 1
ATOM 780 C C . LEU A 1 98 ? -0.242 10.919 12.897 1.00 59.72 98 LEU A C 1
ATOM 782 O O . LEU A 1 98 ? -0.335 10.308 13.964 1.00 59.72 98 LEU A O 1
ATOM 786 N N . ILE A 1 99 ? -0.294 12.255 12.839 1.00 60.81 99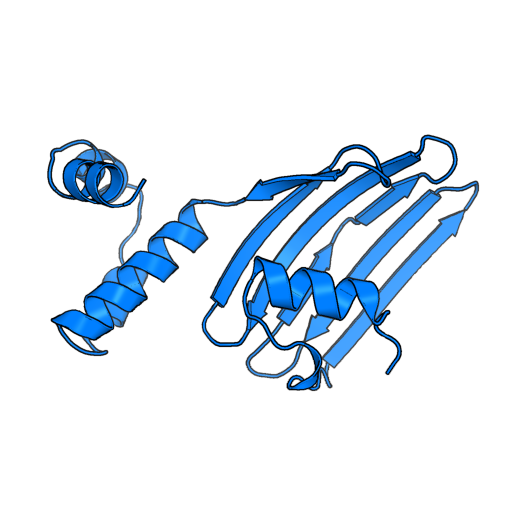 ILE A N 1
ATOM 787 C CA . ILE A 1 99 ? -0.472 13.118 14.017 1.00 60.81 99 ILE A CA 1
ATOM 788 C C . ILE A 1 99 ? -1.810 12.821 14.704 1.00 60.81 99 ILE A C 1
ATOM 790 O O . ILE A 1 99 ? -1.842 12.584 15.912 1.00 60.81 99 ILE A O 1
ATOM 794 N N . LYS A 1 100 ? -2.919 12.761 13.951 1.00 62.97 100 LYS A N 1
ATOM 795 C CA . LYS A 1 100 ? -4.243 12.436 14.516 1.00 62.97 100 LYS A CA 1
ATOM 796 C C . LYS A 1 100 ? -4.253 11.080 15.221 1.00 62.97 100 LYS A C 1
ATOM 798 O O . LYS A 1 100 ? -4.905 10.931 16.258 1.00 62.97 100 LYS A O 1
ATOM 803 N N . TYR A 1 101 ? -3.543 10.098 14.673 1.00 64.00 101 TYR A N 1
ATOM 804 C CA . TYR A 1 101 ? -3.433 8.774 15.269 1.00 64.00 101 TYR A CA 1
ATOM 805 C C . TYR A 1 101 ? -2.648 8.785 16.590 1.00 64.00 101 TYR A C 1
ATOM 807 O O . TYR A 1 101 ? -3.165 8.314 17.608 1.00 64.00 101 TYR A O 1
ATOM 815 N N . GLN A 1 102 ? -1.443 9.364 16.604 1.00 63.22 102 GLN A N 1
ATOM 816 C CA . GLN A 1 102 ? -0.611 9.428 17.812 1.00 63.22 102 GLN A CA 1
ATOM 817 C C . GLN A 1 102 ? -1.276 10.242 18.931 1.00 63.22 102 GLN A C 1
ATOM 819 O O . GLN A 1 102 ? -1.282 9.808 20.086 1.00 63.22 102 GLN A O 1
ATOM 824 N N . MET A 1 103 ? -1.917 11.365 18.587 1.00 64.25 103 MET A N 1
ATOM 825 C CA . MET A 1 103 ? -2.693 12.165 19.540 1.00 64.25 103 MET A CA 1
ATOM 826 C C . MET A 1 103 ? -3.866 11.370 20.122 1.00 64.25 103 MET A C 1
ATOM 828 O O . MET A 1 103 ? -4.079 11.391 21.332 1.00 64.25 103 MET A O 1
ATOM 832 N N . GLY A 1 104 ? -4.602 10.628 19.287 1.00 61.06 104 GLY A N 1
ATOM 833 C CA . GLY A 1 104 ? -5.701 9.774 19.742 1.00 61.06 104 GLY A CA 1
ATOM 834 C C . GLY A 1 104 ? -5.245 8.710 20.741 1.00 61.06 104 GLY A C 1
ATOM 835 O O . GLY A 1 104 ? -5.858 8.564 21.794 1.00 61.06 104 GLY A O 1
ATOM 836 N N . LYS A 1 105 ? -4.124 8.025 20.472 1.00 65.31 105 LYS A N 1
ATOM 837 C CA . LYS A 1 105 ? -3.578 7.017 21.397 1.00 65.31 105 LYS A CA 1
ATOM 838 C C . LYS A 1 105 ? -3.189 7.597 22.755 1.00 65.31 105 LYS A C 1
ATOM 840 O O . LYS A 1 105 ? -3.474 6.987 23.786 1.00 65.31 105 LYS A O 1
ATOM 845 N N . GLN A 1 106 ? -2.558 8.767 22.780 1.00 58.41 106 GLN A N 1
ATOM 846 C CA . GLN A 1 106 ? -2.183 9.397 24.045 1.00 58.41 106 GLN A CA 1
ATOM 847 C C . GLN A 1 106 ? -3.392 9.942 24.810 1.00 58.41 106 GLN A C 1
ATOM 849 O O . GLN A 1 106 ? -3.472 9.756 26.024 1.00 58.41 106 GLN A O 1
ATOM 854 N N .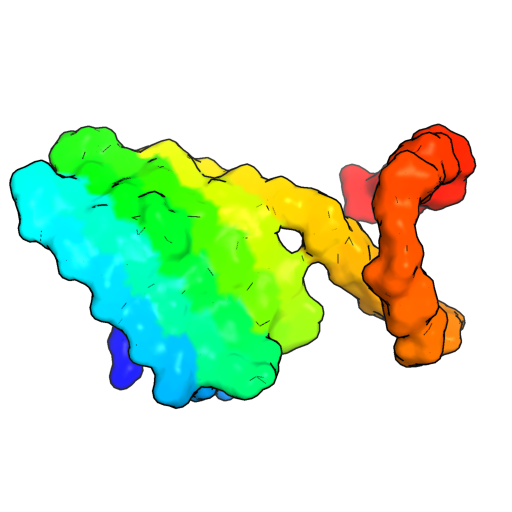 LEU A 1 107 ? -4.372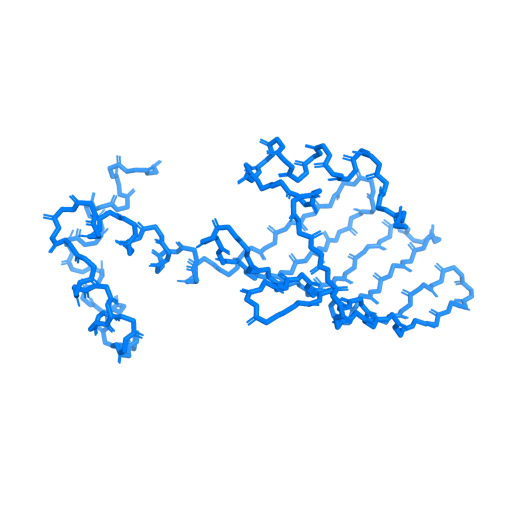 10.530 24.126 1.00 59.94 107 LEU A N 1
ATOM 855 C CA . LEU A 1 107 ? -5.607 10.984 24.765 1.00 59.94 107 LEU A CA 1
ATOM 856 C C . LEU A 1 107 ? -6.435 9.818 25.306 1.00 59.94 107 LEU A C 1
ATOM 858 O O . LEU A 1 107 ? -6.944 9.911 26.418 1.00 59.94 107 LEU A O 1
ATOM 862 N N . ASP A 1 108 ? -6.500 8.695 24.592 1.00 60.75 108 ASP A N 1
ATOM 863 C CA . ASP A 1 108 ? -7.133 7.475 25.099 1.00 60.75 108 ASP A CA 1
ATOM 864 C C . ASP A 1 108 ? -6.445 6.972 26.375 1.00 60.75 108 ASP A C 1
ATOM 866 O O . ASP A 1 108 ? -7.128 6.535 27.304 1.00 60.75 108 ASP A O 1
ATOM 870 N N . SER A 1 109 ? -5.114 7.088 26.453 1.00 62.25 109 SER A N 1
ATOM 871 C CA . SER A 1 109 ? -4.340 6.702 27.641 1.00 62.25 109 SER A CA 1
ATOM 872 C C . SER A 1 109 ? -4.524 7.650 28.835 1.00 62.25 109 SER A C 1
ATOM 874 O O . SER A 1 109 ? -4.450 7.206 29.979 1.00 62.25 109 SER A O 1
ATOM 876 N N . MET A 1 110 ? -4.789 8.938 28.586 1.00 56.03 110 MET A N 1
ATOM 877 C CA . MET A 1 110 ? -4.903 9.970 29.627 1.00 56.03 110 MET A CA 1
ATOM 878 C C . MET A 1 110 ? -6.348 10.268 30.054 1.00 56.03 110 MET A C 1
ATOM 880 O O . MET A 1 110 ? -6.584 10.622 31.205 1.00 56.03 110 MET A O 1
ATOM 884 N N . MET A 1 111 ? -7.314 10.168 29.138 1.00 58.91 111 MET A N 1
ATOM 885 C CA . MET A 1 111 ? -8.682 10.688 29.298 1.00 58.91 111 MET A CA 1
ATOM 886 C C . MET A 1 111 ? -9.779 9.678 28.922 1.00 58.91 111 MET A C 1
ATOM 888 O O . MET A 1 111 ? -10.960 9.936 29.155 1.00 58.91 111 MET A O 1
ATOM 892 N N . GLY A 1 112 ? -9.410 8.512 28.381 1.00 56.50 112 GLY A N 1
ATOM 893 C CA . GLY A 1 112 ? -10.340 7.460 27.973 1.00 56.50 112 GLY A CA 1
ATOM 894 C C . GLY A 1 112 ? -10.993 7.683 26.599 1.00 56.50 112 GLY A C 1
ATOM 895 O O . GLY A 1 112 ? -11.046 8.790 26.066 1.00 56.50 112 GLY A O 1
ATOM 896 N N . LYS A 1 113 ? -11.554 6.599 26.038 1.00 56.91 113 LYS A N 1
ATOM 897 C CA . LYS A 1 113 ? -11.998 6.464 24.628 1.00 56.91 113 LYS A CA 1
ATOM 898 C C . LYS A 1 113 ? -13.017 7.500 24.118 1.00 56.91 113 LYS A C 1
ATOM 900 O O . LYS A 1 113 ? -13.253 7.599 22.914 1.00 56.91 113 LYS A O 1
ATOM 905 N N . GLY A 1 114 ? -13.670 8.245 25.013 1.00 54.72 114 GLY A N 1
ATOM 906 C CA . GLY A 1 114 ? -14.683 9.246 24.662 1.00 54.72 114 GLY A CA 1
ATOM 907 C C . GLY A 1 114 ? -14.103 10.541 24.083 1.00 54.72 114 GLY A C 1
ATOM 908 O O . GLY A 1 114 ? -14.720 11.135 23.201 1.00 54.72 114 GLY A O 1
ATOM 909 N N . ALA A 1 115 ? -12.910 10.953 24.522 1.00 55.03 115 ALA A N 1
ATOM 910 C CA . ALA A 1 115 ? -12.288 12.215 24.107 1.00 55.03 115 ALA A CA 1
ATOM 911 C C . ALA A 1 115 ? -11.844 12.195 22.631 1.00 55.03 115 ALA A C 1
ATOM 913 O O . ALA A 1 115 ? -12.013 13.170 21.896 1.00 55.03 115 ALA A O 1
ATOM 914 N N . THR A 1 116 ? -11.362 11.043 22.164 1.00 51.94 116 THR A N 1
ATOM 915 C CA . THR A 1 116 ? -10.825 10.839 20.809 1.00 51.94 116 THR A CA 1
ATOM 916 C C . THR A 1 116 ? -11.888 10.972 19.719 1.00 51.94 116 THR A C 1
ATOM 918 O O . THR A 1 116 ? -11.610 11.461 18.622 1.00 51.94 116 THR A O 1
ATOM 921 N N . LYS A 1 117 ? -13.137 10.590 20.019 1.00 56.19 117 LYS A N 1
ATOM 922 C CA . LYS A 1 117 ? -14.259 10.677 19.071 1.00 56.19 117 LYS A CA 1
ATOM 923 C C . LYS A 1 117 ? -14.635 12.129 18.764 1.00 56.19 117 LYS A C 1
ATOM 925 O O . LYS A 1 117 ? -14.851 12.461 17.604 1.00 56.19 117 LYS A O 1
ATOM 930 N N . THR A 1 118 ? -14.644 12.981 19.788 1.00 57.50 118 THR A N 1
ATOM 931 C CA . THR A 1 118 ? -14.953 14.415 19.682 1.00 57.50 118 THR A CA 1
ATOM 932 C C . THR A 1 118 ? -13.866 15.180 18.923 1.00 57.50 118 THR A C 1
ATOM 934 O O . THR A 1 118 ? -14.168 16.098 18.165 1.00 57.50 118 THR A O 1
ATOM 937 N N . MET A 1 119 ? -12.601 14.776 19.070 1.00 58.38 119 MET A N 1
ATOM 938 C CA . MET A 1 119 ? -11.474 15.451 18.419 1.00 58.38 119 MET A CA 1
ATOM 939 C C . MET A 1 119 ? -11.348 15.101 16.930 1.00 58.38 119 MET A C 1
ATOM 941 O O . MET A 1 119 ? -11.074 15.974 16.112 1.00 58.38 119 MET A O 1
ATOM 945 N N . ARG A 1 120 ? -11.607 13.842 16.538 1.00 52.88 120 ARG A N 1
ATOM 946 C CA . ARG A 1 120 ? -11.589 13.430 15.117 1.00 52.88 120 ARG A CA 1
ATOM 947 C C . ARG A 1 120 ? -12.647 14.139 14.266 1.00 52.88 120 ARG A C 1
ATOM 949 O O . ARG A 1 120 ? -12.460 14.249 13.058 1.00 52.88 120 ARG A O 1
ATOM 956 N N . SER A 1 121 ? -13.729 14.616 14.882 1.00 60.97 121 SER A N 1
ATOM 957 C CA . SER A 1 121 ? -14.774 15.409 14.225 1.00 60.97 121 SER A CA 1
ATOM 958 C C . SER A 1 121 ? -14.466 16.908 14.116 1.00 60.97 121 SER A C 1
ATOM 960 O O . SER A 1 121 ? -15.269 17.634 13.535 1.00 60.97 121 SER A O 1
ATOM 962 N N . MET A 1 122 ? -13.345 17.394 14.664 1.00 57.28 122 MET A N 1
ATOM 963 C CA . MET A 1 122 ? -12.989 18.814 14.586 1.00 57.28 122 MET A CA 1
ATOM 964 C C . MET A 1 122 ? -12.297 19.150 13.251 1.00 57.28 122 MET A C 1
ATOM 966 O O . MET A 1 122 ? -11.367 18.444 12.847 1.00 57.28 122 MET A O 1
ATOM 970 N N . PRO A 1 123 ? -12.719 20.222 12.555 1.00 46.19 123 PRO A N 1
ATOM 971 C CA . PRO A 1 123 ? -12.056 20.684 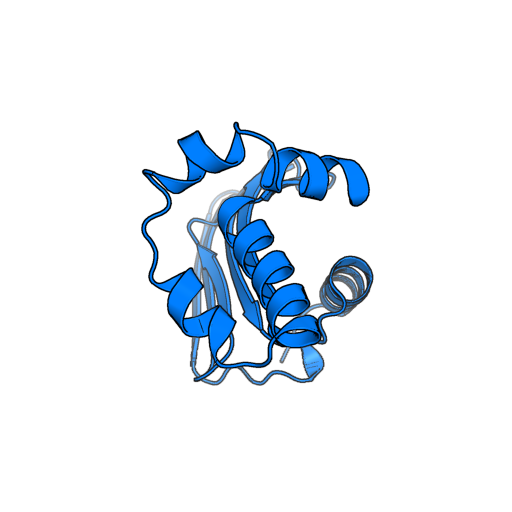11.341 1.00 46.19 123 PRO A CA 1
ATOM 972 C C . PRO A 1 123 ? -10.650 21.220 11.659 1.00 46.19 123 PRO A C 1
ATOM 974 O O . PRO A 1 123 ? -10.465 22.037 12.557 1.00 46.19 123 PRO A O 1
ATOM 977 N N . MET A 1 124 ? -9.654 20.759 10.897 1.00 49.66 124 MET A N 1
ATOM 978 C CA . MET A 1 124 ? -8.230 21.098 11.083 1.00 49.66 124 MET A CA 1
ATOM 979 C C . MET A 1 124 ? -7.877 22.533 10.658 1.00 49.66 124 MET A C 1
ATOM 981 O O . MET A 1 124 ? -6.773 22.995 10.927 1.00 49.66 124 MET A O 1
ATOM 985 N N . GLU A 1 125 ? -8.800 23.231 9.998 1.00 45.84 125 GLU A N 1
ATOM 986 C CA . GLU A 1 125 ? -8.581 24.551 9.396 1.00 45.84 125 GLU A CA 1
ATOM 987 C C . GLU A 1 125 ? -8.350 25.651 10.450 1.00 45.84 125 GLU A C 1
ATOM 989 O O . GLU A 1 125 ? -7.516 26.520 10.241 1.00 45.84 125 GLU A O 1
ATOM 994 N N . GLY A 1 126 ? -8.991 25.555 11.625 1.00 43.59 126 GLY A N 1
ATOM 995 C CA . GLY A 1 126 ? -8.717 26.432 12.778 1.00 43.59 126 GLY A CA 1
ATOM 996 C C . GLY A 1 126 ? -7.686 25.868 13.764 1.00 43.59 126 GLY A C 1
ATOM 997 O O . GLY A 1 126 ? -7.039 26.610 14.496 1.00 43.59 126 GLY A O 1
ATOM 998 N N . ALA A 1 127 ? -7.480 24.548 13.762 1.00 46.44 127 ALA A N 1
ATOM 999 C CA . ALA A 1 127 ? -6.515 23.901 14.646 1.00 46.44 127 ALA A CA 1
ATOM 1000 C C . ALA A 1 127 ? -5.066 24.190 14.234 1.00 46.44 127 ALA A C 1
ATOM 1002 O O . ALA A 1 127 ? -4.204 24.218 15.096 1.00 46.44 127 ALA A O 1
ATOM 1003 N N . ALA A 1 128 ? -4.779 24.431 12.951 1.00 43.81 128 ALA A N 1
ATOM 1004 C CA . ALA A 1 128 ? -3.433 24.794 12.503 1.00 43.81 128 ALA A CA 1
ATOM 1005 C C . ALA A 1 128 ? -2.955 26.143 13.084 1.00 43.81 128 ALA A C 1
ATOM 1007 O O . ALA A 1 128 ? -1.787 26.271 13.455 1.00 43.81 128 ALA A O 1
ATOM 1008 N N . GLU A 1 129 ? -3.860 27.119 13.217 1.00 38.16 129 GLU A N 1
ATOM 1009 C CA . GLU A 1 129 ? -3.580 28.440 13.802 1.00 38.16 129 GLU A CA 1
ATOM 1010 C C . GLU A 1 129 ? -3.337 28.346 15.322 1.00 38.16 129 GLU A C 1
ATOM 1012 O O . GLU A 1 129 ? -2.376 28.923 15.832 1.00 38.16 129 GLU A O 1
ATOM 1017 N N . ASP A 1 130 ? -4.116 27.518 16.029 1.00 38.88 130 ASP A N 1
ATOM 1018 C CA . ASP A 1 130 ? -3.935 27.256 17.467 1.00 38.88 130 ASP A CA 1
ATOM 1019 C C . ASP A 1 130 ? -2.816 26.236 17.785 1.00 38.88 130 ASP A C 1
ATOM 1021 O O . ASP A 1 130 ? -2.248 26.215 18.878 1.00 38.88 130 ASP A O 1
ATOM 1025 N N . MET A 1 131 ? -2.425 25.391 16.825 1.00 44.31 131 MET A N 1
ATOM 1026 C CA . MET A 1 131 ? -1.259 24.507 16.941 1.00 44.31 131 MET A CA 1
ATOM 1027 C C . MET A 1 131 ? 0.058 25.288 16.873 1.00 44.31 131 MET A C 1
ATOM 1029 O O . MET A 1 131 ? 1.047 24.880 17.491 1.00 44.31 131 MET A O 1
ATOM 1033 N N . ALA A 1 132 ? 0.063 26.429 16.177 1.00 44.78 132 ALA A N 1
ATOM 1034 C CA . ALA A 1 132 ? 1.175 27.372 16.191 1.00 44.78 132 ALA A CA 1
ATOM 1035 C C . ALA A 1 132 ? 1.309 28.093 17.548 1.00 44.78 132 ALA A C 1
ATOM 1037 O O . ALA A 1 132 ? 2.418 28.460 17.946 1.00 44.78 132 ALA A O 1
ATOM 1038 N N . THR A 1 133 ? 0.220 28.242 18.311 1.00 44.78 133 THR A N 1
ATOM 1039 C CA . THR A 1 133 ? 0.203 28.916 19.617 1.00 44.78 133 THR A CA 1
ATOM 1040 C C . THR A 1 133 ? 0.371 27.918 20.778 1.00 44.78 133 THR A C 1
ATOM 1042 O O . THR A 1 133 ? -0.475 27.687 21.636 1.00 44.78 133 THR A O 1
ATOM 1045 N N . GLY A 1 134 ? 1.573 27.344 20.863 1.00 49.34 134 GLY A N 1
ATOM 1046 C CA . GLY A 1 134 ? 2.165 26.911 22.136 1.00 49.34 134 GLY A CA 1
ATOM 1047 C C . GLY A 1 134 ? 1.919 25.463 22.567 1.00 49.34 134 GLY A C 1
ATOM 1048 O O . GLY A 1 134 ? 2.890 24.719 22.719 1.00 49.34 134 GLY A O 1
ATOM 1049 N N . ALA A 1 135 ? 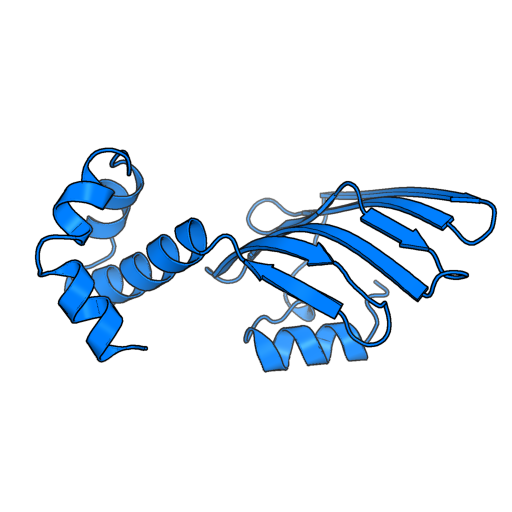0.675 25.030 22.791 1.00 44.31 135 ALA A N 1
ATOM 1050 C CA . ALA A 1 135 ? 0.415 23.724 23.422 1.00 44.31 135 ALA A CA 1
ATOM 1051 C C . ALA A 1 135 ? 0.814 22.531 22.528 1.00 44.31 135 ALA A C 1
ATOM 1053 O O . ALA A 1 135 ? 1.460 21.596 23.000 1.00 44.31 135 ALA A O 1
ATOM 1054 N N . ALA A 1 136 ? 0.515 22.594 21.227 1.00 38.06 136 ALA A N 1
ATOM 1055 C CA . ALA A 1 136 ? 0.908 21.556 20.270 1.00 38.06 136 ALA A CA 1
ATOM 1056 C C . ALA A 1 136 ? 2.389 21.653 19.862 1.00 38.06 136 ALA A C 1
ATOM 1058 O O . ALA A 1 136 ? 3.050 20.628 19.717 1.00 38.06 136 ALA A O 1
ATOM 1059 N N . ALA A 1 137 ? 2.949 22.865 19.767 1.00 42.16 137 ALA A N 1
ATOM 1060 C CA . ALA A 1 137 ? 4.379 23.073 19.525 1.00 42.16 137 ALA A CA 1
ATOM 1061 C C . ALA A 1 137 ? 5.254 22.500 20.657 1.00 42.16 137 ALA A C 1
ATOM 1063 O O . ALA A 1 137 ? 6.310 21.922 20.403 1.00 42.16 137 ALA A O 1
ATOM 1064 N N . THR A 1 138 ? 4.794 22.608 21.907 1.00 38.25 138 THR A N 1
ATOM 1065 C CA . THR A 1 138 ? 5.460 22.001 23.073 1.00 38.25 138 THR A CA 1
ATOM 1066 C C . THR A 1 138 ? 5.379 20.477 23.022 1.00 38.25 138 THR A C 1
ATOM 1068 O O . THR A 1 138 ? 6.328 19.796 23.397 1.00 38.25 138 THR A O 1
ATOM 1071 N N . PHE A 1 139 ? 4.273 19.944 22.501 1.00 37.81 139 PHE A N 1
ATOM 1072 C CA . PHE A 1 139 ? 4.079 18.515 22.307 1.00 37.81 139 PHE A CA 1
ATOM 1073 C C . PHE A 1 139 ? 5.008 17.959 21.219 1.00 37.81 139 PHE A C 1
ATOM 1075 O O . PHE A 1 139 ? 5.738 17.010 21.466 1.00 37.81 139 PHE A O 1
ATOM 1082 N N . ILE A 1 140 ? 5.081 18.592 20.048 1.00 41.19 140 ILE A N 1
ATOM 1083 C CA . ILE A 1 140 ? 5.990 18.159 18.974 1.00 41.19 140 ILE A CA 1
ATOM 1084 C C . ILE A 1 140 ? 7.452 18.184 19.449 1.00 41.19 140 ILE A C 1
ATOM 1086 O O . ILE A 1 140 ? 8.170 17.213 19.249 1.00 41.19 140 ILE A O 1
ATOM 1090 N N . LYS A 1 141 ? 7.867 19.238 20.163 1.00 35.38 141 LYS A N 1
ATOM 1091 C CA . LYS A 1 141 ? 9.246 19.411 20.657 1.00 35.38 141 LYS A CA 1
ATOM 1092 C C . LYS A 1 141 ? 9.655 18.445 21.780 1.00 35.38 141 LYS A C 1
ATOM 1094 O O . LYS A 1 141 ? 10.832 18.359 22.113 1.00 35.38 141 LYS A O 1
ATOM 1099 N N . ALA A 1 142 ? 8.695 17.785 22.426 1.00 36.62 142 ALA A N 1
ATOM 1100 C CA . ALA A 1 142 ? 8.960 16.817 23.489 1.00 36.62 142 ALA A CA 1
ATOM 1101 C C . ALA A 1 142 ? 9.107 15.379 22.963 1.00 36.62 142 ALA A C 1
ATOM 1103 O O . ALA A 1 142 ? 9.608 14.522 23.690 1.00 36.62 142 ALA A O 1
ATOM 1104 N N . PHE A 1 143 ? 8.659 15.110 21.733 1.00 34.25 143 PHE A N 1
ATOM 1105 C CA . PHE A 1 143 ? 8.543 13.753 21.190 1.00 34.25 143 PHE A CA 1
ATOM 1106 C C . PHE A 1 143 ? 9.263 13.544 19.845 1.00 34.25 143 PHE A C 1
ATOM 1108 O O . PHE A 1 143 ? 9.445 12.392 19.452 1.00 34.25 143 PHE A O 1
ATOM 1115 N N . PHE A 1 144 ? 9.715 14.621 19.193 1.00 34.09 144 PHE A N 1
ATOM 1116 C CA . PHE A 1 144 ? 10.627 14.630 18.044 1.00 34.09 144 PHE A CA 1
ATOM 1117 C C . PHE A 1 144 ? 11.843 15.509 18.352 1.00 34.09 144 PHE A C 1
ATOM 1119 O O . PHE A 1 144 ? 12.933 15.190 17.829 1.00 34.09 144 PHE A O 1
#

Secondary structure (DSSP, 8-state):
----HHHHHHHHHHH---GGG---SEEEEEEEEETTEEEEEEEEE-SS-EEEEEEEEEETTTTEEEEEEEEEETTEEEEEEEEEESSSEEEEE-HHHHHHHHHHHHHHHHH-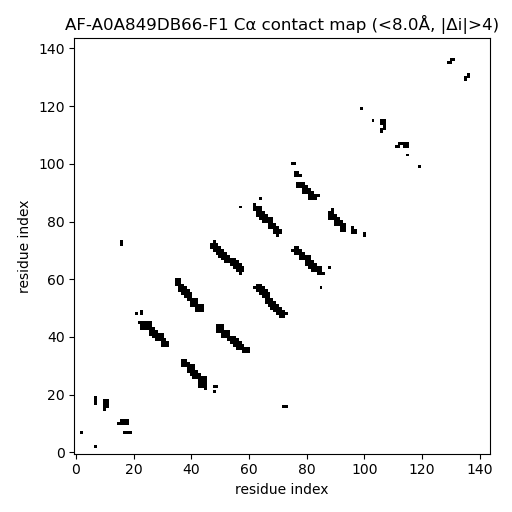HHHHHHHHTS-HHHHHHHHHSSHHHHHHHHH-